Protein AF-A0A645GDX4-F1 (afdb_monomer)

Structure (mmCIF, N/CA/C/O backbone):
data_AF-A0A645GDX4-F1
#
_entry.id   AF-A0A645GDX4-F1
#
loop_
_atom_site.group_PDB
_atom_site.id
_atom_site.type_symbol
_atom_site.label_atom_id
_atom_site.label_alt_id
_atom_site.label_comp_id
_atom_site.label_asym_id
_atom_site.label_entity_id
_atom_site.label_seq_id
_atom_site.pdbx_PDB_ins_code
_atom_site.Cartn_x
_atom_site.Cartn_y
_atom_site.Cartn_z
_atom_site.occupancy
_atom_site.B_iso_or_equiv
_atom_site.auth_seq_id
_atom_site.auth_comp_id
_atom_site.auth_asym_id
_atom_site.auth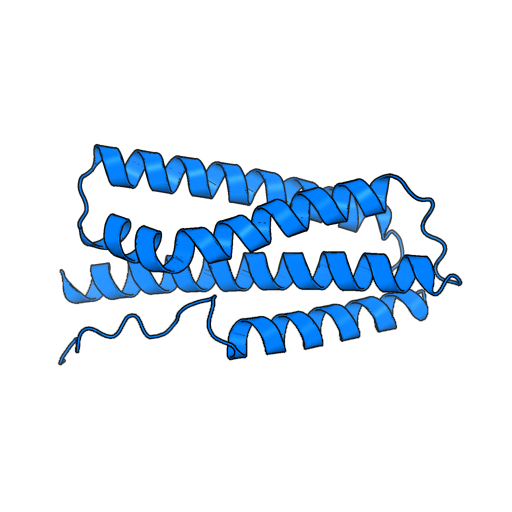_atom_id
_atom_site.pdbx_PDB_model_num
ATOM 1 N N . MET A 1 1 ? -33.844 3.149 11.382 1.00 39.31 1 MET A N 1
ATOM 2 C CA . MET A 1 1 ? -33.126 2.640 10.193 1.00 39.31 1 MET A CA 1
ATOM 3 C C . MET A 1 1 ? -32.398 1.382 10.624 1.00 39.31 1 MET A C 1
ATOM 5 O O . MET A 1 1 ? -31.643 1.448 11.582 1.00 39.31 1 MET A O 1
ATOM 9 N N . SER A 1 2 ? -32.712 0.229 10.032 1.00 37.50 2 SER A N 1
ATOM 10 C CA . SER A 1 2 ? -32.151 -1.055 10.464 1.00 37.50 2 SER A CA 1
ATOM 11 C C . SER A 1 2 ? -30.660 -1.121 10.141 1.00 37.50 2 SER A C 1
ATOM 13 O O . SER A 1 2 ? -30.292 -1.382 8.999 1.00 37.50 2 SER A O 1
ATOM 15 N N . CYS A 1 3 ? -29.804 -0.912 11.142 1.00 51.25 3 CYS A N 1
ATOM 16 C CA . CYS A 1 3 ? -28.392 -1.278 11.071 1.00 51.25 3 CYS A CA 1
ATOM 17 C C . CYS A 1 3 ? -28.290 -2.813 11.095 1.00 51.25 3 CYS A C 1
ATOM 19 O O . CYS A 1 3 ? -28.000 -3.420 12.124 1.00 51.25 3 CYS A O 1
ATOM 21 N N . SER A 1 4 ? -28.609 -3.474 9.975 1.00 40.72 4 SER A N 1
ATOM 22 C CA . SER A 1 4 ? -28.331 -4.903 9.818 1.00 40.72 4 SER A CA 1
ATOM 23 C C . SER A 1 4 ? -26.817 -5.078 9.870 1.00 40.72 4 SER A C 1
ATOM 25 O O . SER A 1 4 ? -26.129 -4.441 9.074 1.00 40.72 4 SER A O 1
ATOM 27 N N . GLY A 1 5 ? -26.318 -5.897 10.801 1.00 41.19 5 GLY A N 1
ATOM 28 C CA . GLY A 1 5 ? -24.899 -6.132 11.095 1.00 41.19 5 GLY A CA 1
ATOM 29 C C . GLY A 1 5 ? -24.061 -6.531 9.879 1.00 41.19 5 GLY A C 1
ATOM 30 O O . GLY A 1 5 ? -23.742 -7.697 9.671 1.00 41.19 5 GLY A O 1
ATOM 31 N N . GLY A 1 6 ? -23.697 -5.536 9.080 1.00 40.72 6 GLY A N 1
ATOM 32 C CA . GLY A 1 6 ? -23.131 -5.681 7.754 1.00 40.72 6 GLY A CA 1
ATOM 33 C C . GLY A 1 6 ? -21.884 -4.834 7.615 1.00 40.72 6 GLY A C 1
ATOM 34 O O . GLY A 1 6 ? -21.838 -3.932 6.786 1.00 40.72 6 GLY A O 1
ATOM 35 N N . CYS A 1 7 ? -20.836 -5.165 8.367 1.00 47.06 7 CYS A N 1
ATOM 36 C CA . CYS A 1 7 ? -19.473 -4.856 7.938 1.00 47.06 7 CYS A CA 1
ATOM 37 C C . CYS A 1 7 ? -19.162 -5.701 6.685 1.00 47.06 7 CYS A C 1
ATOM 39 O O . CYS A 1 7 ? -18.435 -6.684 6.750 1.00 47.06 7 CYS A O 1
ATOM 41 N N . LYS A 1 8 ? -19.794 -5.385 5.547 1.00 49.41 8 LYS A N 1
ATOM 42 C CA . LYS A 1 8 ? -19.620 -6.099 4.268 1.00 49.41 8 LYS A CA 1
ATOM 43 C C . LYS A 1 8 ? -18.601 -5.422 3.350 1.00 49.41 8 LYS A C 1
ATOM 45 O O . LYS A 1 8 ? -18.349 -5.914 2.257 1.00 49.41 8 LYS A O 1
ATOM 50 N N . PHE A 1 9 ? -18.011 -4.310 3.790 1.00 52.00 9 PHE A N 1
ATOM 51 C CA . PHE A 1 9 ? -16.903 -3.659 3.102 1.00 52.00 9 PHE A CA 1
ATOM 52 C C . PHE A 1 9 ? -15.585 -4.132 3.723 1.00 52.00 9 PHE A C 1
ATOM 54 O O . PHE A 1 9 ? -14.954 -3.439 4.517 1.00 52.00 9 PHE A O 1
ATOM 61 N N . SER A 1 10 ? -15.207 -5.373 3.415 1.00 59.28 10 SER A N 1
ATOM 62 C CA . SER A 1 10 ? -13.875 -5.871 3.753 1.00 59.28 10 SER A CA 1
ATOM 63 C C . SER A 1 10 ? -12.911 -5.408 2.671 1.00 59.28 10 SER A C 1
ATOM 65 O O . SER A 1 10 ? -13.128 -5.702 1.493 1.00 59.28 10 SER A O 1
ATOM 67 N N . ALA A 1 11 ? -11.835 -4.722 3.051 1.00 58.59 11 ALA A N 1
ATOM 68 C CA . ALA A 1 11 ? -10.750 -4.399 2.124 1.00 58.59 11 ALA A CA 1
ATOM 69 C C . ALA A 1 11 ? -10.113 -5.650 1.497 1.00 58.59 11 ALA A C 1
ATOM 71 O O . ALA A 1 11 ? -9.575 -5.583 0.396 1.00 58.59 11 ALA A O 1
ATOM 72 N N . CYS A 1 12 ? -10.250 -6.801 2.166 1.00 61.31 12 CYS A N 1
ATOM 73 C CA . CYS A 1 12 ? -9.803 -8.101 1.676 1.00 61.31 12 CYS A CA 1
ATOM 74 C C . CYS A 1 12 ? -10.772 -8.722 0.652 1.00 61.31 12 CYS A C 1
ATOM 76 O O . CYS A 1 12 ? -10.565 -9.843 0.194 1.00 61.31 12 CYS A O 1
ATOM 78 N N . SER A 1 13 ? -11.858 -8.029 0.294 1.00 70.31 13 SER A N 1
ATOM 79 C CA . SER A 1 13 ? -12.757 -8.501 -0.758 1.00 70.31 13 SER A CA 1
ATOM 80 C C . SER A 1 13 ? -12.013 -8.552 -2.088 1.00 70.31 13 SER A C 1
ATOM 82 O O . SER A 1 13 ? -11.226 -7.656 -2.397 1.00 70.31 13 SER A O 1
ATOM 84 N N . CYS A 1 14 ? -12.331 -9.543 -2.926 1.00 73.38 14 CYS A N 1
ATOM 85 C CA . CYS A 1 14 ? -11.769 -9.672 -4.275 1.00 73.38 14 CYS A CA 1
ATOM 86 C C . CYS A 1 14 ? -11.855 -8.367 -5.084 1.00 73.38 14 CYS A C 1
ATOM 88 O O . CYS A 1 14 ? -10.973 -8.085 -5.886 1.00 73.38 14 CYS A O 1
ATOM 90 N N . LEU A 1 15 ? -12.877 -7.541 -4.833 1.00 78.06 15 LEU A N 1
ATOM 91 C CA . LEU A 1 15 ? -13.036 -6.237 -5.469 1.00 78.06 15 LEU A CA 1
ATOM 92 C C . LEU A 1 15 ? -11.874 -5.275 -5.158 1.00 78.06 15 LEU A C 1
ATOM 94 O O . LEU A 1 15 ? -11.382 -4.613 -6.065 1.00 78.06 15 LEU A O 1
ATOM 98 N N . GLY A 1 16 ? -11.408 -5.231 -3.905 1.00 79.75 16 GLY A N 1
ATOM 99 C CA . GLY A 1 16 ? -10.278 -4.394 -3.496 1.00 79.75 16 GLY A CA 1
ATOM 100 C C . GLY A 1 16 ? -8.996 -4.809 -4.209 1.00 79.75 16 GLY A C 1
ATOM 101 O O . GLY A 1 16 ? -8.318 -3.969 -4.790 1.00 79.75 16 GLY A O 1
ATOM 102 N N . VAL A 1 17 ? -8.736 -6.118 -4.273 1.00 84.44 17 VAL A N 1
ATOM 103 C CA . VAL A 1 17 ? -7.585 -6.678 -4.999 1.00 84.44 17 VAL A CA 1
ATOM 104 C C . VAL A 1 17 ? -7.642 -6.324 -6.486 1.00 84.44 17 VAL A C 1
ATOM 106 O O . VAL A 1 17 ? -6.650 -5.860 -7.041 1.00 84.44 17 VAL A O 1
ATOM 109 N N . VAL A 1 18 ? -8.798 -6.491 -7.136 1.00 89.38 18 VAL A N 1
ATOM 110 C CA . VAL A 1 18 ? -8.961 -6.176 -8.565 1.00 89.38 18 VAL A CA 1
ATOM 111 C C . VAL A 1 18 ? -8.711 -4.690 -8.836 1.00 89.38 18 VAL A C 1
ATOM 113 O O . VAL A 1 18 ? -7.990 -4.359 -9.775 1.00 89.38 18 VAL A O 1
ATOM 116 N N . ILE A 1 19 ? -9.234 -3.795 -7.993 1.00 88.38 19 ILE A N 1
ATOM 117 C CA . ILE A 1 19 ? -9.008 -2.347 -8.126 1.00 88.38 19 ILE A CA 1
ATOM 118 C C . ILE A 1 19 ? -7.523 -2.015 -7.955 1.00 88.38 19 ILE A C 1
ATOM 120 O O . ILE A 1 19 ? -6.976 -1.255 -8.753 1.00 88.38 19 ILE A O 1
ATOM 124 N N . SER A 1 20 ? -6.850 -2.614 -6.969 1.00 88.81 20 SER A N 1
ATOM 125 C CA . SER A 1 20 ? -5.410 -2.433 -6.765 1.00 88.81 20 SER A CA 1
ATOM 126 C C . SER A 1 20 ? -4.594 -2.891 -7.972 1.00 88.81 20 SER A C 1
ATOM 128 O O . SER A 1 20 ? -3.641 -2.209 -8.345 1.00 88.81 20 SER A O 1
ATOM 130 N N . ILE A 1 21 ? -4.956 -4.019 -8.603 1.00 90.56 21 ILE A N 1
ATOM 131 C CA . ILE A 1 21 ? -4.266 -4.533 -9.803 1.00 90.56 21 ILE A CA 1
ATOM 132 C C . ILE A 1 21 ? -4.410 -3.546 -10.956 1.00 90.56 21 ILE A C 1
ATOM 134 O O . ILE A 1 21 ? -3.415 -3.198 -11.591 1.00 90.56 21 ILE A O 1
ATOM 138 N N . ILE A 1 22 ? -5.633 -3.073 -11.209 1.00 93.62 22 ILE A N 1
ATOM 139 C CA . ILE A 1 22 ? -5.903 -2.103 -12.277 1.00 93.62 22 ILE A CA 1
ATOM 140 C C . ILE A 1 22 ? -5.105 -0.821 -12.025 1.00 93.62 22 ILE A C 1
ATOM 142 O O . ILE A 1 22 ? -4.451 -0.316 -12.935 1.00 93.62 22 ILE A O 1
ATOM 146 N N . PHE A 1 23 ? -5.098 -0.329 -10.785 1.00 92.50 23 PHE A N 1
ATOM 147 C CA . PHE A 1 23 ? -4.350 0.869 -10.416 1.00 92.50 23 PHE A CA 1
ATOM 148 C C . PHE A 1 23 ? -2.840 0.689 -10.621 1.00 92.50 23 PHE A C 1
ATOM 150 O O . PHE A 1 23 ? -2.203 1.523 -11.261 1.00 92.50 23 PHE A O 1
ATOM 157 N N . GLY A 1 24 ? -2.273 -0.427 -10.155 1.00 89.62 24 GLY A N 1
ATOM 158 C CA . GLY A 1 24 ? -0.859 -0.746 -10.351 1.00 89.62 24 GLY A CA 1
ATOM 159 C C . GLY A 1 24 ? -0.471 -0.830 -11.828 1.00 89.62 24 GLY A C 1
ATOM 160 O O . GLY A 1 24 ? 0.534 -0.248 -12.234 1.00 89.62 24 GLY A O 1
ATOM 161 N N . ALA A 1 25 ? -1.298 -1.482 -12.649 1.00 90.75 25 ALA A N 1
ATOM 162 C CA . ALA A 1 25 ? -1.071 -1.596 -14.088 1.00 90.75 25 ALA A CA 1
ATOM 163 C C . ALA A 1 25 ? -1.066 -0.226 -14.781 1.00 90.75 25 ALA A C 1
ATOM 165 O O . ALA A 1 25 ? -0.161 0.064 -15.560 1.00 90.75 25 ALA A O 1
ATOM 166 N N . VAL A 1 26 ? -2.036 0.637 -14.465 1.00 92.12 26 VAL A N 1
ATOM 167 C CA . VAL A 1 26 ? -2.124 1.988 -15.040 1.00 92.12 26 VAL A CA 1
ATOM 168 C C . VAL A 1 26 ? -0.888 2.816 -14.685 1.00 92.12 26 VAL A C 1
ATOM 170 O O . VAL A 1 26 ? -0.283 3.410 -15.576 1.00 92.12 26 VAL A O 1
ATOM 173 N N . ILE A 1 27 ? -0.464 2.813 -13.417 1.00 89.81 27 ILE A N 1
ATOM 174 C CA . ILE A 1 27 ? 0.724 3.560 -12.972 1.00 89.81 27 ILE A CA 1
ATOM 175 C C . ILE A 1 27 ? 2.012 3.005 -13.597 1.00 89.81 27 ILE A C 1
ATOM 177 O O . ILE A 1 27 ? 2.864 3.784 -14.020 1.00 89.81 27 ILE A O 1
ATOM 181 N N . GLY A 1 28 ? 2.146 1.681 -13.718 1.00 86.94 28 GLY A N 1
ATOM 182 C CA . GLY A 1 28 ? 3.291 1.058 -14.387 1.00 86.94 28 GLY A CA 1
ATOM 183 C C . GLY A 1 28 ? 3.400 1.440 -15.864 1.00 86.94 28 GLY A C 1
ATOM 184 O O . GLY A 1 28 ? 4.485 1.767 -16.339 1.00 86.94 28 GLY A O 1
ATOM 185 N N . VAL A 1 29 ? 2.271 1.462 -16.581 1.00 88.38 29 VAL A N 1
ATOM 186 C CA . VAL A 1 29 ? 2.225 1.904 -17.984 1.00 88.38 29 VAL A CA 1
ATOM 187 C C . VAL A 1 29 ? 2.574 3.388 -18.097 1.00 88.38 29 VAL A C 1
ATOM 189 O O . VAL A 1 29 ? 3.407 3.746 -18.922 1.00 88.38 29 VAL A O 1
ATOM 192 N N . LEU A 1 30 ? 2.003 4.248 -17.246 1.00 87.75 30 LEU A N 1
ATOM 193 C CA . LEU A 1 30 ? 2.327 5.683 -17.214 1.00 87.75 30 LEU A CA 1
ATOM 194 C C . LEU A 1 30 ? 3.823 5.935 -16.980 1.00 87.75 30 LEU A C 1
ATOM 196 O O . LEU A 1 30 ? 4.401 6.817 -17.612 1.00 87.75 30 LEU A O 1
ATOM 200 N N . PHE A 1 31 ? 4.451 5.143 -16.110 1.00 84.94 31 PHE A N 1
ATOM 201 C CA . PHE A 1 31 ? 5.889 5.207 -15.870 1.00 84.94 31 PHE A CA 1
ATOM 202 C C . PHE A 1 31 ? 6.711 4.774 -17.095 1.00 84.94 31 PHE A C 1
ATOM 204 O O . PHE A 1 31 ? 7.688 5.437 -17.428 1.00 84.94 31 PHE A O 1
ATOM 211 N N . ALA A 1 32 ? 6.298 3.722 -17.809 1.00 84.44 32 ALA A N 1
ATOM 212 C CA . ALA A 1 32 ? 6.986 3.258 -19.019 1.00 84.44 32 ALA A CA 1
ATOM 213 C C . ALA A 1 32 ? 6.970 4.286 -20.170 1.00 84.44 32 ALA A C 1
ATOM 215 O O . ALA A 1 32 ? 7.837 4.253 -21.039 1.00 84.44 32 ALA A O 1
ATOM 216 N N . PHE A 1 33 ? 6.004 5.210 -20.173 1.00 86.19 33 PHE A N 1
ATOM 217 C CA . PHE A 1 33 ? 5.943 6.333 -21.116 1.00 86.19 33 PHE A CA 1
ATOM 218 C C . PHE A 1 33 ? 6.743 7.570 -20.666 1.00 86.19 33 PHE A C 1
ATOM 220 O O . PHE A 1 33 ? 6.614 8.620 -21.289 1.00 86.19 33 PHE A O 1
ATOM 227 N N . ASP A 1 34 ? 7.536 7.471 -19.592 1.00 82.75 34 ASP A N 1
ATOM 228 C CA . ASP A 1 34 ? 8.311 8.580 -19.004 1.00 82.75 34 ASP A CA 1
ATOM 229 C C . ASP A 1 34 ? 7.434 9.780 -18.576 1.00 82.75 34 ASP A C 1
ATOM 231 O O . ASP A 1 34 ? 7.895 10.902 -18.389 1.00 82.75 34 ASP A O 1
ATOM 235 N N . LEU A 1 35 ? 6.127 9.552 -18.385 1.00 81.94 35 LEU A N 1
ATOM 236 C CA . LEU A 1 35 ? 5.156 10.606 -18.069 1.00 81.94 35 LEU A CA 1
ATOM 237 C C . LEU A 1 35 ? 5.226 11.071 -16.606 1.00 81.94 35 LEU A C 1
ATOM 239 O O . LEU A 1 35 ? 4.606 12.068 -16.237 1.00 81.94 35 LEU A O 1
ATOM 243 N N . ILE A 1 36 ? 5.956 10.330 -15.770 1.00 77.44 36 ILE A N 1
ATOM 244 C CA . ILE A 1 36 ? 6.137 10.589 -14.342 1.00 77.44 36 ILE A CA 1
ATOM 245 C C . ILE A 1 36 ? 7.613 10.936 -14.105 1.00 77.44 36 ILE A C 1
ATOM 247 O O . ILE A 1 36 ? 8.400 10.062 -13.724 1.00 77.44 36 ILE A O 1
ATOM 251 N N . PRO A 1 37 ? 8.017 12.201 -14.315 1.00 71.69 37 PRO A N 1
ATOM 252 C CA . PRO A 1 37 ? 9.343 12.636 -13.914 1.00 71.69 37 PRO A CA 1
ATOM 253 C C . PRO A 1 37 ? 9.464 12.556 -12.384 1.00 71.69 37 PRO A C 1
ATOM 255 O O . PRO A 1 37 ? 8.488 12.745 -11.657 1.00 71.69 37 PRO A O 1
ATOM 258 N N . PHE A 1 38 ? 10.675 12.299 -11.886 1.00 79.44 38 PHE A N 1
ATOM 259 C CA . PHE A 1 38 ? 10.980 12.204 -10.448 1.00 79.44 38 PHE A CA 1
ATOM 260 C C . PHE A 1 38 ? 10.325 11.022 -9.707 1.00 79.44 38 PHE A C 1
ATOM 262 O O . PHE A 1 38 ? 9.894 11.153 -8.564 1.00 79.44 38 PHE A O 1
ATOM 269 N N . ILE A 1 39 ? 10.314 9.821 -10.292 1.00 82.50 39 ILE A N 1
ATOM 270 C CA . ILE A 1 39 ? 9.804 8.617 -9.604 1.00 82.50 39 ILE A CA 1
ATOM 271 C C . ILE A 1 39 ? 10.463 8.369 -8.234 1.00 82.50 39 ILE A C 1
ATOM 273 O O . ILE A 1 39 ? 9.825 7.873 -7.309 1.00 82.50 39 ILE A O 1
ATOM 277 N N . THR A 1 40 ? 11.726 8.763 -8.067 1.00 84.56 40 THR A N 1
ATOM 278 C CA . THR A 1 40 ? 12.467 8.602 -6.812 1.00 84.56 40 THR A CA 1
ATOM 279 C C . THR A 1 40 ? 11.853 9.400 -5.664 1.00 84.56 40 THR A C 1
ATOM 281 O O . THR A 1 40 ? 11.734 8.869 -4.562 1.00 84.56 40 THR A O 1
ATOM 284 N N . THR A 1 41 ? 11.402 10.639 -5.894 1.00 87.88 41 THR A N 1
ATOM 285 C CA . THR A 1 41 ? 10.734 11.436 -4.850 1.00 87.88 41 THR A CA 1
ATOM 286 C C . THR A 1 41 ? 9.372 10.847 -4.503 1.00 87.88 41 THR A C 1
ATOM 288 O O . THR A 1 41 ? 9.030 10.759 -3.324 1.00 87.88 41 THR A O 1
ATOM 291 N N . ALA A 1 42 ? 8.630 10.356 -5.500 1.00 88.06 42 ALA A N 1
ATOM 292 C CA . ALA A 1 42 ? 7.377 9.644 -5.272 1.00 88.06 42 ALA A CA 1
ATOM 293 C C . ALA A 1 42 ? 7.584 8.381 -4.416 1.00 88.06 42 ALA A C 1
ATOM 295 O O . ALA A 1 42 ? 6.829 8.158 -3.471 1.00 88.06 42 ALA A O 1
ATOM 296 N N . LEU A 1 43 ? 8.634 7.592 -4.674 1.00 89.50 43 LEU A N 1
ATOM 297 C CA . LEU A 1 43 ? 8.961 6.402 -3.877 1.00 89.50 43 LEU A CA 1
ATOM 298 C C . LEU A 1 43 ? 9.279 6.738 -2.415 1.00 89.50 43 LEU A C 1
ATOM 300 O O . LEU A 1 43 ? 8.810 6.035 -1.522 1.00 89.50 43 LEU A O 1
ATOM 304 N N . TRP A 1 44 ? 10.008 7.827 -2.154 1.00 91.62 44 TRP A N 1
ATOM 305 C CA . TRP A 1 44 ? 10.253 8.305 -0.788 1.00 91.62 44 TRP A CA 1
ATOM 306 C C . TRP A 1 44 ? 8.960 8.680 -0.059 1.00 91.62 44 TRP A C 1
ATOM 308 O O . TRP A 1 44 ? 8.792 8.344 1.114 1.00 91.62 44 TRP A O 1
ATOM 318 N N . ILE A 1 45 ? 8.025 9.335 -0.754 1.00 92.25 45 ILE A N 1
ATOM 319 C CA . ILE A 1 45 ? 6.712 9.680 -0.194 1.00 92.25 45 ILE A CA 1
ATOM 320 C C . ILE A 1 45 ? 5.920 8.408 0.113 1.00 92.25 45 ILE A C 1
ATOM 322 O O . ILE A 1 45 ? 5.366 8.286 1.203 1.00 92.25 45 ILE A O 1
ATOM 326 N N . VAL A 1 46 ? 5.894 7.444 -0.811 1.00 93.44 46 VAL A N 1
ATOM 327 C CA . VAL A 1 46 ? 5.199 6.160 -0.629 1.00 93.44 46 VAL A CA 1
ATOM 328 C C . VAL A 1 46 ? 5.783 5.368 0.540 1.00 93.44 46 VAL A C 1
ATOM 330 O O . VAL A 1 46 ? 5.025 4.841 1.354 1.00 93.44 46 VAL A O 1
ATOM 333 N N . PHE A 1 47 ? 7.109 5.336 0.677 1.00 92.25 47 PHE A N 1
ATOM 334 C CA . PHE A 1 47 ? 7.777 4.723 1.824 1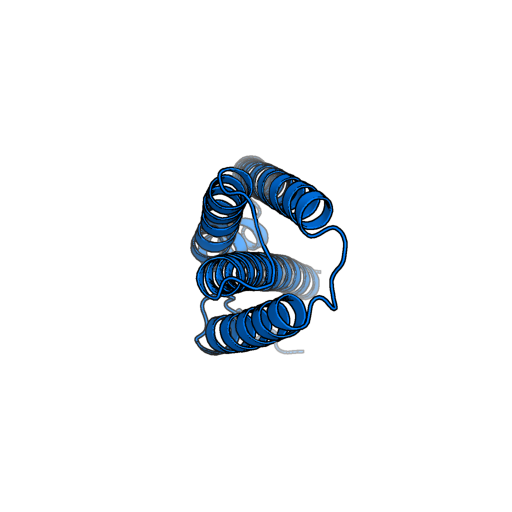.00 92.25 47 PHE A CA 1
ATOM 335 C C . PHE A 1 47 ? 7.364 5.402 3.138 1.00 92.25 47 PHE A C 1
ATOM 337 O O . PHE A 1 47 ? 6.930 4.728 4.074 1.00 92.25 47 PHE A O 1
ATOM 344 N N . GLY A 1 48 ? 7.416 6.738 3.190 1.00 92.94 48 GLY A N 1
ATOM 345 C CA . GLY A 1 48 ? 6.974 7.509 4.354 1.00 92.94 48 GLY A CA 1
ATOM 346 C C . GLY A 1 48 ? 5.506 7.259 4.708 1.00 92.94 48 GLY A C 1
ATOM 347 O O . GLY A 1 48 ? 5.173 7.088 5.881 1.00 92.94 48 GLY A O 1
ATOM 348 N N . LEU A 1 49 ? 4.634 7.159 3.702 1.00 93.19 49 LEU A N 1
ATOM 349 C CA . LEU A 1 49 ? 3.213 6.873 3.887 1.00 93.19 49 LEU A CA 1
ATOM 350 C C . LEU A 1 49 ? 2.979 5.453 4.420 1.00 93.19 49 LEU A C 1
ATOM 352 O O . LEU A 1 49 ? 2.130 5.263 5.288 1.00 93.19 49 LEU A O 1
ATOM 356 N N . GLY A 1 50 ? 3.757 4.472 3.954 1.00 92.19 50 GLY A N 1
ATOM 357 C CA . GLY A 1 50 ? 3.733 3.101 4.466 1.00 92.19 50 GLY A CA 1
ATOM 358 C C . GLY A 1 50 ? 4.120 3.023 5.943 1.00 92.19 50 GLY A C 1
ATOM 359 O O . GLY A 1 50 ? 3.416 2.396 6.736 1.00 92.19 50 GLY A O 1
ATOM 360 N N . VAL A 1 51 ? 5.191 3.719 6.339 1.00 94.75 51 VAL A N 1
ATOM 361 C CA . VAL A 1 51 ? 5.615 3.815 7.747 1.00 94.75 51 VAL A CA 1
ATOM 362 C C . VAL A 1 51 ? 4.550 4.515 8.592 1.00 94.75 51 VAL A C 1
ATOM 364 O O . VAL A 1 51 ? 4.203 4.033 9.669 1.00 94.75 51 VAL A O 1
ATOM 367 N N . LEU A 1 52 ? 3.979 5.616 8.098 1.00 94.06 52 LEU A N 1
ATOM 368 C CA . LEU A 1 52 ? 2.934 6.352 8.808 1.00 94.06 52 LEU A CA 1
ATOM 369 C C . LEU A 1 52 ? 1.668 5.505 9.000 1.00 94.06 52 LEU A C 1
ATOM 371 O O . LEU A 1 52 ? 1.093 5.496 10.087 1.00 94.06 52 LEU A O 1
ATOM 375 N N . ALA A 1 53 ? 1.26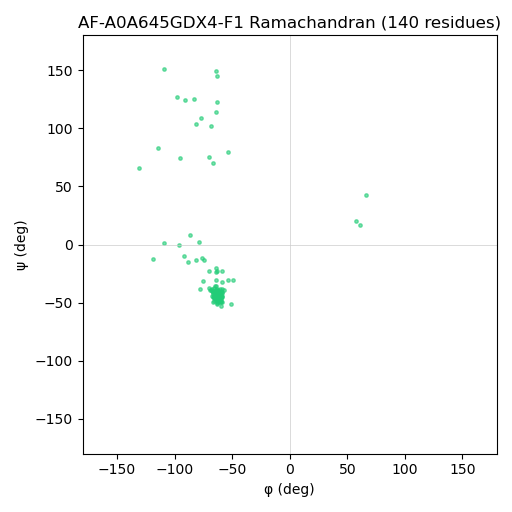5 4.743 7.981 1.00 90.62 53 ALA A N 1
ATOM 376 C CA . ALA A 1 53 ? 0.144 3.814 8.068 1.00 90.62 53 ALA A CA 1
ATOM 377 C C . ALA A 1 53 ? 0.411 2.673 9.064 1.00 90.62 53 ALA A C 1
ATOM 379 O O . ALA A 1 53 ? -0.500 2.262 9.782 1.00 90.62 53 ALA A O 1
ATOM 380 N N . LEU A 1 54 ? 1.655 2.193 9.165 1.00 92.50 54 LEU A N 1
ATOM 381 C CA . LEU A 1 54 ? 2.046 1.201 10.169 1.00 92.50 54 LEU A CA 1
ATOM 382 C C . LEU A 1 54 ? 1.962 1.770 11.594 1.00 92.50 54 LEU A C 1
ATOM 384 O O . LEU A 1 54 ? 1.403 1.124 12.479 1.00 92.50 54 LEU A O 1
ATOM 388 N N . ILE A 1 55 ? 2.454 2.994 11.808 1.00 93.56 55 ILE A N 1
ATOM 389 C CA . ILE A 1 55 ? 2.333 3.704 13.092 1.00 93.56 55 ILE A CA 1
ATOM 390 C C . ILE A 1 55 ? 0.857 3.898 13.450 1.00 93.56 55 ILE A C 1
ATOM 392 O O . ILE A 1 55 ? 0.451 3.616 14.575 1.00 93.56 55 ILE A O 1
ATOM 396 N N . PHE A 1 56 ? 0.037 4.324 12.489 1.00 90.25 56 PHE A N 1
ATOM 397 C CA . PHE A 1 56 ? -1.401 4.486 12.684 1.00 90.25 56 PHE A CA 1
ATOM 398 C C . PHE A 1 56 ? -2.078 3.171 13.090 1.00 90.25 56 PHE A C 1
ATOM 400 O O . PHE A 1 56 ? -2.871 3.156 14.030 1.00 90.25 56 PHE A O 1
ATOM 407 N N . LEU A 1 57 ? -1.732 2.057 12.435 1.00 88.62 57 LEU A N 1
ATOM 408 C CA . LEU A 1 57 ? -2.244 0.724 12.767 1.00 88.62 57 LEU A CA 1
ATOM 409 C C . LEU A 1 57 ? -1.870 0.338 14.207 1.00 88.62 57 LEU A C 1
ATOM 411 O O . LEU A 1 57 ? -2.738 -0.084 14.968 1.00 88.62 57 LEU A O 1
ATOM 415 N N . LEU A 1 58 ? -0.614 0.551 14.614 1.00 90.38 58 LEU A N 1
ATOM 416 C CA . LEU A 1 58 ? -0.158 0.293 15.985 1.00 90.38 58 LEU A CA 1
ATOM 417 C C . LEU A 1 58 ? -0.925 1.125 17.018 1.00 90.38 58 LEU A C 1
ATOM 419 O O . LEU A 1 58 ? -1.375 0.582 18.028 1.00 90.38 58 LEU A O 1
ATOM 423 N N . ILE A 1 59 ? -1.119 2.420 16.755 1.00 90.06 59 ILE A N 1
ATOM 424 C CA . ILE A 1 59 ? -1.894 3.308 17.632 1.00 90.06 59 ILE A CA 1
ATOM 425 C C . ILE A 1 59 ? -3.346 2.832 17.714 1.00 90.06 59 ILE A C 1
ATOM 427 O O . ILE A 1 59 ? -3.887 2.734 18.811 1.00 90.06 59 ILE A O 1
ATOM 431 N N . ALA A 1 60 ? -3.973 2.483 16.588 1.00 86.31 60 ALA A N 1
ATOM 432 C CA . ALA A 1 60 ? -5.348 1.992 16.568 1.00 86.31 60 ALA A CA 1
ATOM 433 C C . ALA A 1 60 ? -5.518 0.696 17.382 1.00 86.31 60 ALA A C 1
ATOM 435 O O . ALA A 1 60 ? -6.516 0.547 18.087 1.00 86.31 60 ALA A O 1
ATOM 436 N N . VAL A 1 61 ? -4.533 -0.210 17.341 1.00 86.69 61 VAL A N 1
ATOM 437 C CA . VAL A 1 61 ? -4.507 -1.431 18.168 1.00 86.69 61 VAL A CA 1
ATOM 438 C C . VAL A 1 61 ? -4.376 -1.089 19.651 1.00 86.69 61 VAL A C 1
ATOM 440 O O . VAL A 1 61 ? -5.161 -1.584 20.458 1.00 86.69 61 VAL A O 1
ATOM 443 N N . LEU A 1 62 ? -3.430 -0.218 20.014 1.00 87.44 62 LEU A N 1
ATOM 444 C CA . LEU A 1 62 ? -3.216 0.228 21.396 1.00 87.44 62 LEU A CA 1
ATOM 445 C C . LEU A 1 62 ? -4.454 0.915 21.976 1.00 87.44 62 LEU A C 1
ATOM 447 O O . LEU A 1 62 ? -4.883 0.588 23.080 1.00 87.44 62 LEU A O 1
ATOM 451 N N . VAL A 1 63 ? -5.061 1.829 21.219 1.00 86.69 63 V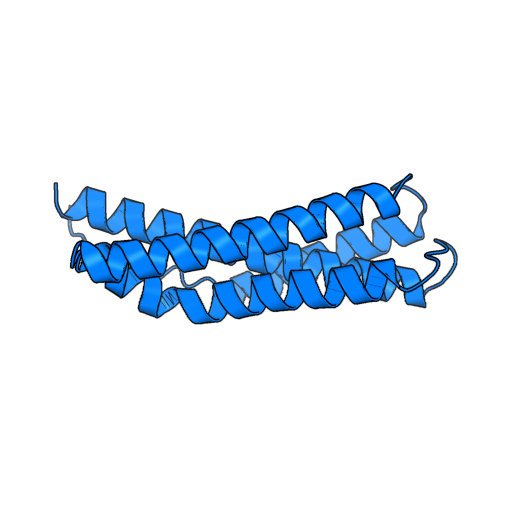AL A N 1
ATOM 452 C CA . VAL A 1 63 ? -6.287 2.529 21.619 1.00 86.69 63 VAL A CA 1
ATOM 453 C C . VAL A 1 63 ? -7.451 1.550 21.729 1.00 86.69 63 VAL A C 1
ATOM 455 O O . VAL A 1 63 ? -8.201 1.623 22.701 1.00 86.69 63 VAL A O 1
ATOM 458 N N . GLY A 1 64 ? -7.591 0.602 20.798 1.00 82.19 64 GLY A N 1
ATOM 459 C CA . GLY A 1 64 ? -8.605 -0.453 20.872 1.00 82.19 64 GLY A CA 1
ATOM 460 C C . GLY A 1 64 ? -8.466 -1.327 22.118 1.00 82.19 64 GLY A C 1
ATOM 461 O O . GLY A 1 64 ? -9.466 -1.608 22.776 1.00 82.19 64 GLY A O 1
ATOM 462 N N . ALA A 1 65 ? -7.236 -1.687 22.487 1.00 81.94 65 ALA A N 1
ATOM 463 C CA . ALA A 1 65 ? -6.954 -2.446 23.702 1.00 81.94 65 ALA A CA 1
ATOM 464 C C . ALA A 1 65 ? -7.207 -1.630 24.983 1.00 81.94 65 ALA A C 1
ATOM 466 O O . ALA A 1 65 ? -7.741 -2.166 25.949 1.00 81.94 65 ALA A O 1
ATOM 467 N N . ALA A 1 66 ? -6.859 -0.339 24.992 1.00 84.50 66 ALA A N 1
ATOM 468 C CA . ALA A 1 66 ? -6.980 0.522 26.169 1.00 84.50 66 ALA A CA 1
ATOM 469 C C . ALA A 1 66 ? -8.413 1.011 26.435 1.00 84.50 66 ALA A C 1
ATOM 471 O O . ALA A 1 66 ? -8.827 1.112 27.586 1.00 84.50 66 ALA A O 1
ATOM 472 N N . THR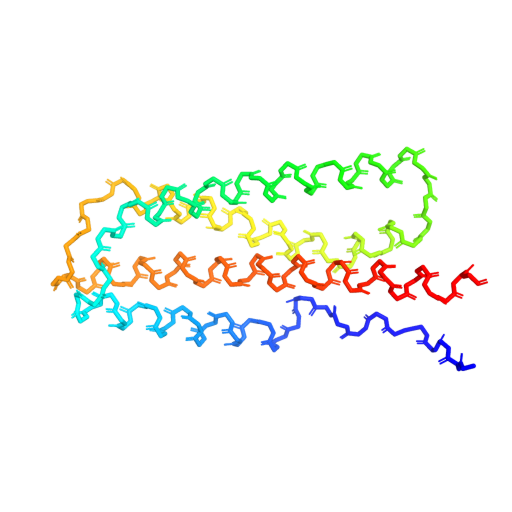 A 1 67 ? -9.174 1.332 25.384 1.00 80.12 67 THR A N 1
ATOM 473 C CA . THR A 1 67 ? -10.542 1.873 25.513 1.00 80.12 67 THR A CA 1
ATOM 474 C C . THR A 1 67 ? -11.616 0.793 25.582 1.00 80.12 67 THR A C 1
ATOM 476 O O . THR A 1 67 ? -12.752 1.094 25.938 1.00 80.12 67 THR A O 1
ATOM 479 N N . GLY A 1 68 ? -11.291 -0.456 25.225 1.00 71.44 68 GLY A N 1
ATOM 480 C CA . GLY A 1 68 ? -12.248 -1.564 25.227 1.00 71.44 68 GLY A CA 1
ATOM 481 C C . GLY A 1 68 ? -13.434 -1.364 24.279 1.00 71.44 68 GLY A C 1
ATOM 482 O O . GLY A 1 68 ? -14.448 -2.040 24.433 1.00 71.44 68 GLY A O 1
ATOM 483 N N . SER A 1 69 ? -13.340 -0.437 23.315 1.00 74.94 69 SER A N 1
ATOM 484 C CA . SER A 1 69 ? -14.441 -0.138 22.398 1.00 74.94 69 SER A CA 1
ATOM 485 C C . SER A 1 69 ? -14.750 -1.364 21.525 1.00 74.94 69 SER A C 1
ATOM 487 O O . SER A 1 69 ? -13.913 -1.750 20.695 1.00 74.94 69 SER A O 1
ATOM 489 N N . PRO A 1 70 ? -15.941 -1.981 21.665 1.00 74.94 70 PRO A N 1
ATOM 490 C CA . PRO A 1 70 ? -16.293 -3.176 20.903 1.00 74.94 70 PRO A CA 1
ATOM 491 C C . PRO A 1 70 ? -16.366 -2.881 19.399 1.00 74.94 70 PRO A C 1
ATOM 493 O O . PRO A 1 70 ? -16.011 -3.736 18.589 1.00 74.94 70 PRO A O 1
ATOM 496 N N . ALA A 1 71 ? -16.739 -1.651 19.027 1.00 75.81 71 ALA A N 1
ATOM 497 C CA . ALA A 1 71 ? -16.762 -1.178 17.647 1.00 75.81 71 ALA A CA 1
ATOM 498 C C . ALA A 1 71 ? -15.358 -1.164 17.026 1.00 75.81 71 ALA A C 1
ATOM 500 O O . ALA A 1 71 ? -15.131 -1.751 15.965 1.00 75.81 71 ALA A O 1
ATOM 501 N N . LEU A 1 72 ? -14.390 -0.545 17.714 1.00 77.62 72 LEU A N 1
ATOM 502 C CA . LEU A 1 72 ? -13.027 -0.418 17.202 1.00 77.62 72 LEU A CA 1
ATOM 503 C C . LEU A 1 72 ? -12.350 -1.787 17.094 1.00 77.62 72 LEU A C 1
ATOM 505 O O . LEU A 1 72 ? -11.776 -2.093 16.053 1.00 77.62 72 LEU A O 1
ATOM 509 N N . SER A 1 73 ? -12.481 -2.631 18.122 1.00 80.62 73 SER A N 1
ATOM 510 C CA . SER A 1 73 ? -11.892 -3.977 18.155 1.00 80.62 73 SER A CA 1
ATOM 511 C C . SER A 1 73 ? -12.426 -4.881 17.037 1.00 80.62 73 SER A C 1
ATOM 513 O O . SER A 1 73 ? -11.658 -5.556 16.351 1.00 80.62 73 SER A O 1
ATOM 515 N N . LYS A 1 74 ? -13.737 -4.837 16.774 1.00 80.00 74 LYS A N 1
ATOM 516 C CA . LYS A 1 74 ? -14.381 -5.620 15.710 1.00 80.00 74 LYS A CA 1
ATOM 517 C C . LYS A 1 74 ? -13.945 -5.169 14.313 1.00 80.00 74 LYS A C 1
ATOM 519 O O . LYS A 1 74 ? -13.590 -6.009 13.484 1.00 80.00 74 LYS A O 1
ATOM 524 N N . CYS A 1 75 ? -13.904 -3.858 14.070 1.00 82.00 75 CYS A N 1
ATOM 525 C CA . CYS A 1 75 ? -13.411 -3.298 12.809 1.00 82.00 75 CYS A CA 1
ATOM 526 C C . CYS A 1 75 ? -11.927 -3.609 12.580 1.00 82.00 75 CYS A C 1
ATOM 528 O O . CYS A 1 75 ? -11.532 -3.962 11.466 1.00 82.00 75 CYS A O 1
ATOM 530 N N . LEU A 1 76 ? -11.112 -3.536 13.637 1.00 82.44 76 LEU A N 1
ATOM 531 C CA . LEU A 1 76 ? -9.707 -3.932 13.588 1.00 82.44 76 LEU A CA 1
ATOM 532 C C . LEU A 1 76 ? -9.568 -5.414 13.258 1.00 82.44 76 LEU A C 1
ATOM 534 O O . LEU A 1 76 ? -8.843 -5.756 12.336 1.00 82.44 76 LEU A O 1
ATOM 538 N N . CYS A 1 77 ? -10.292 -6.294 13.943 1.00 81.25 77 CYS A N 1
ATOM 539 C CA . CYS A 1 77 ? -10.194 -7.734 13.716 1.00 81.25 77 CYS A CA 1
ATOM 540 C C . CYS A 1 77 ? -10.533 -8.116 12.263 1.00 81.25 77 CYS A C 1
ATOM 542 O O . CYS A 1 77 ? -9.852 -8.948 11.667 1.00 81.25 77 CYS A O 1
ATOM 544 N N . SER A 1 78 ? -11.521 -7.450 11.655 1.00 79.31 78 SER A N 1
ATOM 545 C CA . SER A 1 78 ? -11.939 -7.735 10.277 1.00 79.31 78 SER A CA 1
ATOM 546 C C . SER A 1 78 ? -10.981 -7.206 9.201 1.00 79.31 78 SER A C 1
ATOM 548 O O . SER A 1 78 ? -10.898 -7.803 8.127 1.00 79.31 78 SER A O 1
ATOM 550 N N . ASN A 1 79 ? -10.291 -6.084 9.441 1.00 82.06 79 ASN A N 1
ATOM 551 C CA . ASN A 1 79 ? -9.524 -5.383 8.400 1.00 82.06 79 ASN A CA 1
ATOM 552 C C . ASN A 1 79 ? -8.013 -5.286 8.684 1.00 82.06 79 ASN A C 1
ATOM 554 O O . ASN A 1 79 ? -7.255 -4.963 7.769 1.00 82.06 79 ASN A O 1
ATOM 558 N N . ALA A 1 80 ? -7.548 -5.595 9.901 1.00 81.19 80 ALA A N 1
ATOM 559 C CA . ALA A 1 80 ? -6.150 -5.415 10.304 1.00 81.19 80 ALA A CA 1
ATOM 560 C C . ALA A 1 80 ? -5.181 -6.259 9.481 1.00 81.19 80 ALA A C 1
ATOM 562 O O . ALA A 1 80 ? -4.154 -5.738 9.067 1.00 81.19 80 ALA A O 1
ATOM 563 N N . LEU A 1 81 ? -5.503 -7.526 9.195 1.00 83.56 81 LEU A N 1
ATOM 564 C CA . LEU A 1 81 ? -4.636 -8.381 8.374 1.00 83.56 81 LEU A CA 1
ATOM 565 C C . LEU A 1 81 ? -4.436 -7.802 6.970 1.00 83.56 81 LEU A C 1
ATOM 567 O O . LEU A 1 81 ? -3.316 -7.739 6.478 1.00 83.56 81 LEU A O 1
ATOM 571 N N . CYS A 1 82 ? -5.516 -7.336 6.345 1.00 84.06 82 CYS A N 1
ATOM 572 C CA . CYS A 1 82 ? -5.474 -6.758 5.007 1.00 84.06 82 CYS A CA 1
ATOM 573 C C . CYS A 1 82 ? -4.674 -5.449 4.984 1.00 84.06 82 CYS A C 1
ATOM 575 O O . CYS A 1 82 ? -3.821 -5.255 4.117 1.00 84.06 82 CYS A O 1
ATOM 577 N N . LEU A 1 83 ? -4.916 -4.577 5.970 1.00 86.88 83 LEU A N 1
ATOM 578 C CA . LEU A 1 83 ? -4.170 -3.332 6.138 1.00 86.88 83 LEU A CA 1
ATOM 579 C C . LEU A 1 83 ? -2.682 -3.616 6.364 1.00 86.88 83 LEU A C 1
ATOM 581 O O . LEU A 1 83 ? -1.846 -2.968 5.750 1.00 86.88 83 LEU A O 1
ATOM 585 N N . LEU A 1 84 ? -2.361 -4.613 7.191 1.00 88.31 84 LEU A N 1
ATOM 586 C CA . LEU A 1 84 ? -0.993 -5.001 7.519 1.00 88.31 84 LEU A CA 1
ATOM 587 C C . LEU A 1 84 ? -0.249 -5.574 6.306 1.00 88.31 84 LEU A C 1
ATOM 589 O O . LEU A 1 84 ? 0.908 -5.240 6.078 1.00 88.31 84 LEU A O 1
ATOM 593 N N . VAL A 1 85 ? -0.911 -6.398 5.489 1.00 89.88 85 VAL A N 1
ATOM 594 C CA . VAL A 1 85 ? -0.338 -6.894 4.227 1.00 89.88 85 VAL A CA 1
ATOM 595 C C . VAL A 1 85 ? -0.088 -5.737 3.259 1.00 89.88 85 VAL A C 1
ATOM 597 O O . VAL A 1 85 ? 0.974 -5.680 2.642 1.00 89.88 85 VAL A O 1
ATOM 600 N N . GLY A 1 86 ? -1.023 -4.787 3.158 1.00 89.50 86 GLY A N 1
ATOM 601 C CA . GLY A 1 86 ? -0.853 -3.583 2.344 1.00 89.50 86 GLY A CA 1
ATOM 602 C C . GLY A 1 86 ? 0.309 -2.708 2.810 1.00 89.50 86 GLY A C 1
ATOM 603 O O . GLY A 1 86 ? 1.146 -2.325 1.995 1.00 89.50 86 GLY A O 1
ATOM 604 N N . THR A 1 87 ? 0.410 -2.422 4.111 1.00 92.31 87 THR A N 1
ATOM 605 C CA . THR A 1 87 ? 1.482 -1.581 4.668 1.00 92.31 87 THR A CA 1
ATOM 606 C C . THR A 1 87 ? 2.846 -2.248 4.548 1.00 92.31 87 THR A C 1
ATOM 608 O O . THR A 1 87 ? 3.769 -1.634 4.016 1.00 92.31 87 THR A O 1
ATOM 611 N N . ILE A 1 88 ? 2.979 -3.514 4.959 1.00 93.81 88 ILE A N 1
ATOM 612 C CA . ILE A 1 88 ? 4.239 -4.262 4.843 1.00 93.81 88 ILE A CA 1
ATOM 613 C C . ILE A 1 88 ? 4.638 -4.396 3.373 1.00 93.81 88 ILE A C 1
ATOM 615 O O . ILE A 1 88 ? 5.785 -4.124 3.030 1.00 93.81 88 ILE A O 1
ATOM 619 N N . GLY A 1 89 ? 3.700 -4.750 2.492 1.00 91.44 89 GLY A N 1
ATOM 620 C CA . GLY A 1 89 ? 3.956 -4.846 1.057 1.00 91.44 89 GLY A CA 1
ATOM 621 C C . GLY A 1 89 ? 4.419 -3.519 0.458 1.00 91.44 89 GLY A C 1
ATOM 622 O O . GLY A 1 89 ? 5.369 -3.502 -0.321 1.00 91.44 89 GLY A O 1
ATOM 623 N N . THR A 1 90 ? 3.828 -2.396 0.876 1.00 93.12 90 THR A N 1
ATOM 624 C CA . THR A 1 90 ? 4.225 -1.049 0.430 1.00 93.12 90 THR A CA 1
ATOM 625 C C . THR A 1 90 ? 5.632 -0.697 0.911 1.00 93.12 90 THR A C 1
ATOM 627 O O . THR A 1 90 ? 6.448 -0.228 0.121 1.00 93.12 90 THR A O 1
ATOM 630 N N . ILE A 1 91 ? 5.961 -0.967 2.177 1.00 93.88 91 ILE A N 1
ATOM 631 C CA . ILE A 1 91 ? 7.299 -0.716 2.738 1.00 93.88 91 ILE A CA 1
ATOM 632 C C . ILE A 1 91 ? 8.348 -1.579 2.030 1.00 93.88 91 ILE A C 1
ATOM 634 O O . ILE A 1 91 ? 9.352 -1.063 1.552 1.00 93.88 91 ILE A O 1
ATOM 638 N N . VAL A 1 92 ? 8.114 -2.886 1.914 1.00 95.25 92 VAL A N 1
ATOM 639 C CA . VAL A 1 92 ? 9.078 -3.810 1.302 1.00 95.25 92 VAL A CA 1
ATOM 640 C C . VAL A 1 92 ? 9.278 -3.480 -0.176 1.00 95.25 92 VAL A C 1
ATOM 642 O O . VAL A 1 92 ? 10.414 -3.351 -0.622 1.00 95.25 92 VAL A O 1
ATOM 645 N N . SER A 1 93 ? 8.196 -3.282 -0.935 1.00 93.56 93 SER A N 1
ATOM 646 C CA . SER A 1 93 ? 8.291 -2.945 -2.362 1.00 93.56 93 SER A CA 1
ATOM 647 C C . SER A 1 93 ? 8.955 -1.591 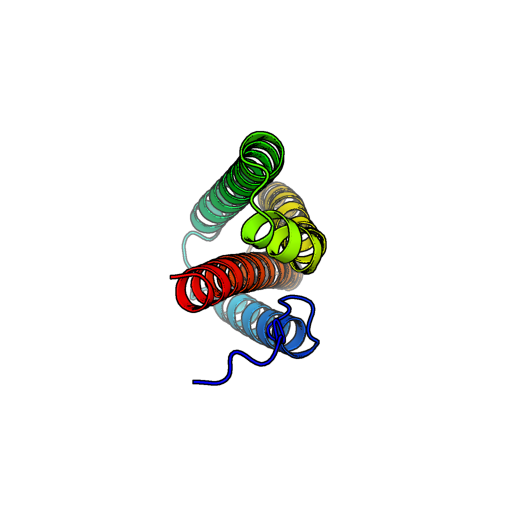-2.608 1.00 93.56 93 SER A C 1
ATOM 649 O O . SER A 1 93 ? 9.764 -1.486 -3.527 1.00 93.56 93 SER A O 1
ATOM 651 N N . SER A 1 94 ? 8.684 -0.573 -1.784 1.00 92.12 94 SER A N 1
ATOM 652 C CA . SER A 1 94 ? 9.340 0.735 -1.913 1.00 92.12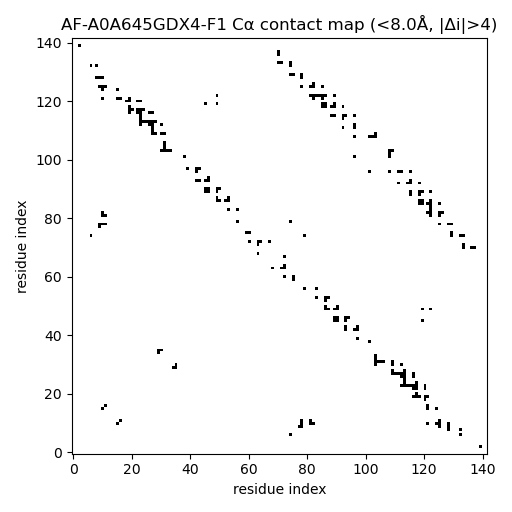 94 SER A CA 1
ATOM 653 C C . SER A 1 94 ? 10.832 0.669 -1.587 1.00 92.12 94 SER A C 1
ATOM 655 O O . SER A 1 94 ? 11.621 1.246 -2.329 1.00 92.12 94 SER A O 1
ATOM 657 N N . VAL A 1 95 ? 11.250 -0.088 -0.565 1.00 92.56 95 VAL A N 1
ATOM 658 C CA . VAL A 1 95 ? 12.678 -0.319 -0.264 1.00 92.56 95 VAL A CA 1
ATOM 659 C C . VAL A 1 95 ? 13.376 -1.049 -1.409 1.00 92.56 95 VAL A C 1
ATOM 661 O O . VAL A 1 95 ? 14.469 -0.652 -1.813 1.00 92.56 95 VAL A O 1
ATOM 664 N N . ILE A 1 96 ? 12.741 -2.087 -1.965 1.00 90.81 96 ILE A N 1
ATOM 665 C CA . ILE A 1 96 ? 13.256 -2.797 -3.143 1.00 90.81 96 ILE A CA 1
ATOM 666 C C . ILE A 1 96 ? 13.412 -1.809 -4.301 1.00 90.81 96 ILE A C 1
ATOM 668 O O . ILE A 1 96 ? 14.491 -1.728 -4.874 1.00 90.81 96 ILE A O 1
ATOM 672 N N . ALA A 1 97 ? 12.387 -1.008 -4.600 1.00 90.12 97 ALA A N 1
ATOM 673 C CA . ALA A 1 97 ? 12.438 -0.013 -5.668 1.00 90.12 97 ALA A CA 1
ATOM 674 C C . ALA A 1 97 ? 13.560 1.017 -5.459 1.00 90.12 97 ALA A C 1
ATOM 676 O O . ALA A 1 97 ? 14.330 1.271 -6.374 1.00 90.12 97 ALA A O 1
ATOM 677 N N . LEU A 1 98 ? 13.711 1.547 -4.243 1.00 88.88 98 LEU A N 1
ATOM 678 C CA . LEU A 1 98 ? 14.773 2.495 -3.877 1.00 88.88 98 LEU A CA 1
ATOM 679 C C . LEU A 1 98 ? 16.186 1.895 -3.966 1.00 88.88 98 LEU A C 1
ATOM 681 O O . LEU A 1 98 ? 17.155 2.643 -4.060 1.00 88.88 98 LEU A O 1
ATOM 685 N N . SER A 1 99 ? 16.312 0.566 -3.938 1.00 88.88 99 SER A N 1
ATOM 686 C CA . SER A 1 99 ? 17.600 -0.130 -4.037 1.00 88.88 99 SER A CA 1
ATOM 687 C C . SER A 1 99 ? 18.099 -0.271 -5.480 1.00 88.88 99 SER A C 1
ATOM 689 O O . SER A 1 99 ? 19.266 -0.601 -5.687 1.00 88.88 99 SER A O 1
ATOM 691 N N . PHE A 1 100 ? 17.242 -0.029 -6.477 1.00 85.44 100 PHE A N 1
ATOM 692 C CA . PHE A 1 100 ? 17.593 -0.107 -7.893 1.00 85.44 100 PHE A CA 1
ATOM 693 C C . PHE A 1 100 ? 17.634 1.279 -8.537 1.00 85.44 100 PHE A C 1
ATOM 695 O O . PHE A 1 100 ? 16.900 2.193 -8.164 1.00 85.44 100 PHE A O 1
ATOM 702 N N . VAL A 1 101 ? 18.470 1.423 -9.565 1.00 81.50 101 VAL A N 1
ATOM 703 C CA . VAL A 1 101 ? 18.413 2.586 -10.454 1.00 81.50 101 VAL A CA 1
ATOM 704 C C . VAL A 1 101 ? 17.233 2.377 -11.402 1.00 81.50 101 VAL A C 1
ATOM 706 O O . VAL A 1 101 ? 17.257 1.482 -12.245 1.00 81.50 101 VAL A O 1
ATOM 709 N N . LEU A 1 102 ? 16.167 3.158 -11.218 1.00 76.88 102 LEU A N 1
ATOM 710 C CA . LEU A 1 102 ? 14.975 3.088 -12.059 1.00 76.88 102 LEU A CA 1
ATOM 711 C C . LEU A 1 102 ? 15.200 3.875 -13.354 1.00 76.88 102 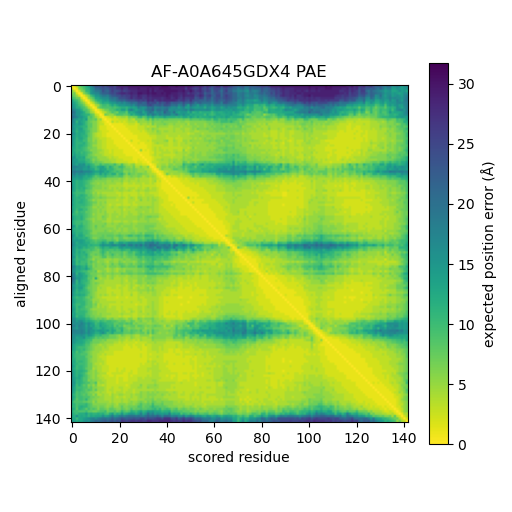LEU A C 1
ATOM 713 O O . LEU A 1 102 ? 15.107 5.100 -13.363 1.00 76.88 102 LEU A O 1
ATOM 717 N N . GLU A 1 103 ? 15.440 3.158 -14.449 1.00 79.44 103 GLU A N 1
ATOM 718 C CA . GLU A 1 103 ? 15.392 3.705 -15.808 1.00 79.44 103 GLU A CA 1
ATOM 719 C C . GLU A 1 103 ? 14.036 3.394 -16.450 1.00 79.44 103 GLU A C 1
ATOM 721 O O . GLU A 1 103 ? 13.623 2.231 -16.506 1.00 79.44 103 GLU A O 1
ATOM 726 N N . ALA A 1 104 ? 13.351 4.423 -16.959 1.00 73.38 104 ALA A N 1
ATOM 727 C CA . ALA A 1 104 ? 12.008 4.307 -17.538 1.00 73.38 104 ALA A CA 1
ATOM 728 C C . ALA A 1 104 ? 11.945 3.413 -18.789 1.00 73.38 104 ALA A C 1
ATOM 730 O O . ALA A 1 104 ? 10.908 2.830 -19.092 1.00 73.38 104 ALA A O 1
ATOM 731 N N . THR A 1 105 ? 13.071 3.239 -19.483 1.00 75.00 105 THR A N 1
ATOM 732 C CA . THR A 1 105 ? 13.196 2.350 -20.648 1.00 75.00 105 THR A CA 1
ATOM 733 C C . THR A 1 105 ? 13.229 0.868 -20.271 1.00 75.00 105 THR A C 1
ATOM 735 O O . THR A 1 105 ? 13.077 0.005 -21.138 1.00 75.00 105 THR A O 1
ATOM 738 N N . SER A 1 106 ? 13.421 0.542 -18.989 1.00 82.62 106 SER A N 1
ATOM 739 C CA . SER A 1 106 ? 13.509 -0.838 -18.528 1.00 82.62 106 SER A CA 1
ATOM 740 C C . SER A 1 106 ? 12.136 -1.390 -18.126 1.00 82.62 106 SER A C 1
ATOM 742 O O . SER A 1 106 ? 11.450 -0.882 -17.237 1.00 82.62 106 SER A O 1
ATOM 744 N N . ILE A 1 107 ? 11.753 -2.513 -18.741 1.00 84.25 107 ILE A N 1
ATOM 745 C CA . ILE A 1 107 ? 10.519 -3.248 -18.402 1.00 84.25 107 ILE A CA 1
ATOM 746 C C . ILE A 1 107 ? 10.539 -3.679 -16.925 1.00 84.25 107 ILE A C 1
ATOM 748 O O . ILE A 1 107 ? 9.506 -3.716 -16.257 1.00 84.25 107 ILE A O 1
ATOM 752 N N . PHE A 1 108 ? 11.734 -3.963 -16.398 1.00 86.38 108 PHE A N 1
ATOM 753 C CA . PHE A 1 108 ? 11.936 -4.340 -15.004 1.00 86.38 108 PHE A CA 1
ATOM 754 C C . PHE A 1 108 ? 11.584 -3.205 -14.030 1.00 86.38 108 PHE A C 1
ATOM 756 O O . PHE A 1 108 ? 10.854 -3.447 -13.068 1.00 86.38 108 PHE A O 1
ATOM 763 N N . ALA A 1 109 ? 12.016 -1.964 -14.293 1.00 86.12 109 ALA A N 1
ATOM 764 C CA . ALA A 1 109 ? 11.635 -0.825 -13.458 1.00 86.12 109 ALA A CA 1
ATOM 765 C C . ALA A 1 109 ? 10.123 -0.575 -13.506 1.00 86.12 109 ALA A C 1
ATOM 767 O O . ALA A 1 109 ? 9.509 -0.366 -12.460 1.00 86.12 109 ALA A O 1
ATOM 768 N N . ALA A 1 110 ? 9.502 -0.676 -14.686 1.00 87.00 110 ALA A N 1
ATOM 769 C CA . ALA A 1 110 ? 8.054 -0.523 -14.822 1.00 87.00 110 ALA A CA 1
ATOM 770 C C . ALA A 1 110 ? 7.272 -1.566 -14.007 1.00 87.00 110 ALA A C 1
ATOM 772 O O . ALA A 1 110 ? 6.296 -1.221 -13.338 1.00 87.00 110 ALA A O 1
ATOM 773 N N . ALA A 1 111 ? 7.727 -2.824 -13.995 1.00 90.31 111 ALA A N 1
ATOM 774 C CA . ALA A 1 111 ? 7.122 -3.875 -13.179 1.00 90.31 111 ALA A CA 1
ATOM 775 C C . ALA A 1 111 ? 7.240 -3.580 -11.675 1.00 90.31 111 ALA A C 1
ATOM 777 O O . ALA A 1 111 ? 6.264 -3.732 -10.941 1.00 90.31 111 ALA A O 1
ATOM 778 N N . ILE A 1 112 ? 8.401 -3.106 -11.211 1.00 90.75 112 ILE A N 1
ATOM 779 C CA . ILE A 1 112 ? 8.596 -2.719 -9.807 1.00 90.75 112 ILE A CA 1
ATOM 780 C C . ILE A 1 112 ? 7.661 -1.568 -9.426 1.00 90.75 112 ILE A C 1
ATOM 782 O O . ILE A 1 112 ? 6.978 -1.650 -8.406 1.00 90.75 112 ILE A O 1
ATOM 786 N N . VAL A 1 113 ? 7.583 -0.520 -10.249 1.00 90.44 113 VAL A N 1
ATOM 787 C CA . VAL A 1 113 ? 6.701 0.632 -10.000 1.00 90.44 113 VAL A CA 1
ATOM 788 C C . VAL A 1 113 ? 5.234 0.200 -9.946 1.00 90.44 113 VAL A C 1
ATOM 790 O O . VAL A 1 113 ? 4.504 0.628 -9.051 1.00 90.44 113 VAL A O 1
ATOM 793 N N . ALA A 1 114 ? 4.810 -0.700 -10.838 1.00 91.56 114 ALA A N 1
ATOM 794 C CA . ALA A 1 114 ? 3.462 -1.263 -10.817 1.00 91.56 114 ALA A CA 1
ATOM 795 C C . ALA A 1 114 ? 3.169 -2.021 -9.512 1.00 91.56 114 ALA A C 1
ATOM 797 O O . ALA A 1 114 ? 2.094 -1.858 -8.934 1.00 91.56 114 ALA A O 1
ATOM 798 N N . ILE A 1 115 ? 4.127 -2.814 -9.020 1.00 93.31 115 ILE A N 1
ATOM 799 C CA . ILE A 1 115 ? 4.005 -3.549 -7.752 1.00 93.31 115 ILE A CA 1
ATOM 800 C C . ILE A 1 115 ? 3.901 -2.580 -6.568 1.00 93.31 115 ILE A C 1
ATOM 802 O O . ILE A 1 115 ? 3.046 -2.762 -5.700 1.00 93.31 115 ILE A O 1
ATOM 806 N N . VAL A 1 116 ? 4.722 -1.528 -6.537 1.00 93.12 116 VAL A N 1
ATOM 807 C CA . VAL A 1 116 ? 4.650 -0.495 -5.490 1.00 93.12 116 VAL A CA 1
ATOM 808 C C . VAL A 1 116 ? 3.281 0.188 -5.503 1.00 93.12 116 VAL A C 1
ATOM 810 O O . VAL A 1 116 ? 2.638 0.308 -4.460 1.00 93.12 116 VAL A O 1
ATOM 813 N N . ALA A 1 117 ? 2.797 0.590 -6.679 1.00 93.19 117 ALA A N 1
ATOM 814 C CA . ALA A 1 117 ? 1.489 1.222 -6.834 1.00 93.19 117 ALA A CA 1
ATOM 815 C C . ALA A 1 117 ? 0.330 0.284 -6.455 1.00 93.19 117 ALA A C 1
ATOM 817 O O . ALA A 1 117 ? -0.649 0.731 -5.855 1.00 93.19 117 ALA A O 1
ATOM 818 N N . PHE A 1 118 ? 0.452 -1.014 -6.745 1.00 93.38 118 PHE A N 1
ATOM 819 C CA . PHE A 1 118 ? -0.501 -2.039 -6.321 1.00 93.38 118 PHE A CA 1
ATOM 820 C C . PHE A 1 118 ? -0.615 -2.100 -4.793 1.00 93.38 118 PHE A C 1
ATOM 822 O O . PHE A 1 118 ? -1.718 -1.984 -4.251 1.00 93.38 118 PHE A O 1
ATOM 829 N N . PHE A 1 119 ? 0.513 -2.238 -4.087 1.00 92.94 119 PHE A N 1
ATOM 830 C CA . PHE A 1 119 ? 0.507 -2.308 -2.624 1.00 92.94 119 PHE A CA 1
ATOM 831 C C . PHE A 1 119 ? 0.042 -1.001 -1.984 1.00 92.94 119 PHE A C 1
ATOM 833 O O . PHE A 1 119 ? -0.728 -1.043 -1.024 1.00 92.94 119 PHE A O 1
ATOM 840 N N . LEU A 1 120 ? 0.419 0.144 -2.560 1.00 92.44 120 LEU A N 1
ATOM 841 C CA . LEU A 1 120 ? -0.060 1.453 -2.126 1.00 92.44 120 LEU A CA 1
ATOM 842 C C . LEU A 1 120 ? -1.589 1.548 -2.230 1.00 92.44 120 LEU A C 1
ATOM 844 O O . LEU A 1 120 ? -2.252 1.930 -1.267 1.00 92.44 120 LEU A O 1
ATOM 848 N N . ALA A 1 121 ? -2.166 1.170 -3.373 1.00 92.81 121 ALA A N 1
ATOM 849 C CA . ALA A 1 121 ? -3.615 1.164 -3.553 1.00 92.81 121 ALA A CA 1
ATOM 850 C C . ALA A 1 121 ? -4.297 0.211 -2.563 1.00 92.81 121 ALA A C 1
ATOM 852 O O . ALA A 1 121 ? -5.311 0.562 -1.962 1.00 92.81 121 ALA A O 1
ATOM 853 N N . PHE A 1 122 ? -3.726 -0.977 -2.350 1.00 90.19 122 PHE A N 1
ATOM 854 C CA . PHE A 1 122 ? -4.247 -1.952 -1.393 1.00 90.19 122 PHE A CA 1
ATOM 855 C C . PHE A 1 122 ? -4.222 -1.424 0.050 1.00 90.19 122 PHE A C 1
ATOM 857 O O . PHE A 1 122 ? -5.204 -1.565 0.780 1.00 90.19 122 PHE A O 1
ATOM 864 N N . MET A 1 123 ? -3.145 -0.737 0.443 1.00 91.62 123 MET A N 1
ATOM 865 C CA . MET A 1 123 ? -3.030 -0.053 1.733 1.00 91.62 123 MET A CA 1
ATOM 866 C C . MET A 1 123 ? -4.111 1.024 1.900 1.00 91.62 123 MET A C 1
ATOM 868 O O . MET A 1 123 ? -4.770 1.074 2.939 1.00 91.62 123 MET A O 1
ATOM 872 N N . LEU A 1 124 ? -4.328 1.859 0.877 1.00 91.19 124 LEU A N 1
ATOM 873 C CA . LEU A 1 124 ? -5.343 2.917 0.903 1.00 91.19 124 LEU A CA 1
ATOM 874 C C . LEU A 1 124 ? -6.762 2.350 1.012 1.00 91.19 124 LEU A C 1
ATOM 876 O O . LEU A 1 124 ? -7.539 2.811 1.844 1.00 91.19 124 LEU A O 1
ATOM 880 N N . ILE A 1 125 ? -7.094 1.320 0.228 1.00 89.25 125 ILE A N 1
ATOM 881 C CA . ILE A 1 125 ? -8.400 0.644 0.296 1.00 89.25 125 ILE A CA 1
ATOM 882 C C . ILE A 1 125 ? -8.608 0.025 1.684 1.00 89.25 125 ILE A C 1
ATOM 884 O O . ILE A 1 125 ? -9.683 0.173 2.269 1.00 89.25 125 ILE A O 1
ATOM 888 N N . GLY A 1 126 ? -7.566 -0.602 2.240 1.00 87.12 126 GLY A N 1
ATOM 889 C CA . GLY A 1 126 ? -7.520 -1.073 3.624 1.00 87.12 126 GLY A CA 1
ATOM 890 C C . GLY A 1 126 ? -7.898 0.008 4.627 1.00 87.12 126 GLY A C 1
ATOM 891 O O . GLY A 1 126 ? -8.761 -0.201 5.485 1.00 87.12 126 GLY A O 1
ATOM 892 N N . LEU A 1 127 ? -7.257 1.171 4.508 1.00 87.38 127 LEU A N 1
ATOM 893 C CA . LEU A 1 127 ? -7.423 2.274 5.446 1.00 87.38 127 LEU A CA 1
ATOM 894 C C . LEU A 1 127 ? -8.835 2.856 5.356 1.00 87.38 127 LEU A C 1
ATOM 896 O O . LEU A 1 127 ? -9.494 3.045 6.377 1.00 87.38 127 LEU A O 1
ATOM 900 N N . ILE A 1 128 ? -9.332 3.058 4.135 1.00 87.62 128 ILE A N 1
ATOM 901 C CA . ILE A 1 128 ? -10.686 3.558 3.876 1.00 87.62 128 ILE A CA 1
ATOM 902 C C . ILE A 1 128 ? -11.733 2.595 4.445 1.00 87.62 128 ILE A C 1
ATOM 904 O O . ILE A 1 128 ? -12.665 3.037 5.112 1.00 87.62 128 ILE A O 1
ATOM 908 N N . ALA A 1 129 ? -11.574 1.283 4.245 1.00 84.75 129 ALA A N 1
ATOM 909 C CA . ALA A 1 129 ? -12.503 0.290 4.783 1.00 84.75 129 ALA A CA 1
ATOM 910 C C . ALA A 1 129 ? -12.523 0.282 6.320 1.00 84.75 129 ALA A C 1
ATOM 912 O O . ALA A 1 129 ? -13.581 0.126 6.930 1.00 84.75 129 ALA A O 1
ATOM 913 N N . MET A 1 130 ? -11.364 0.460 6.959 1.00 84.56 130 MET A N 1
ATOM 914 C CA . MET A 1 130 ? -11.253 0.549 8.416 1.00 84.56 130 MET A CA 1
ATOM 915 C C . MET A 1 130 ? -11.948 1.807 8.958 1.00 84.56 130 MET A C 1
ATOM 917 O O . MET A 1 130 ? -12.768 1.695 9.869 1.00 84.56 130 MET A O 1
ATOM 921 N N . ILE A 1 131 ? -11.720 2.971 8.342 1.00 85.44 131 ILE A N 1
ATOM 922 C CA . ILE A 1 131 ? -12.382 4.233 8.715 1.00 85.44 131 ILE A CA 1
ATOM 923 C C . ILE A 1 131 ? -13.899 4.150 8.496 1.00 85.44 131 ILE A C 1
ATOM 925 O O . ILE A 1 131 ? -14.669 4.538 9.373 1.00 85.44 131 ILE A O 1
ATOM 929 N N . ALA A 1 132 ? -14.343 3.601 7.361 1.00 83.31 132 ALA A N 1
ATOM 930 C CA . ALA A 1 132 ? -15.763 3.431 7.054 1.00 83.31 132 ALA A CA 1
ATOM 931 C C . ALA A 1 132 ? -16.464 2.499 8.055 1.00 83.31 132 ALA A C 1
ATOM 933 O O . ALA A 1 132 ? -17.581 2.785 8.484 1.00 83.31 132 ALA A O 1
ATOM 934 N N . CYS A 1 133 ? -15.794 1.419 8.474 1.00 83.69 133 CYS A N 1
ATOM 935 C CA . CYS A 1 133 ? -16.301 0.517 9.507 1.00 83.69 133 CYS A CA 1
ATOM 936 C C . CYS A 1 133 ? -16.509 1.253 10.837 1.00 83.69 133 CYS A C 1
ATOM 938 O O . CYS A 1 133 ? -17.599 1.199 11.408 1.00 83.69 133 CYS A O 1
ATOM 940 N N . ILE A 1 134 ? -15.503 2.013 11.283 1.00 83.00 134 ILE A N 1
ATOM 941 C CA . ILE A 1 134 ? -15.577 2.803 12.519 1.00 83.00 134 ILE A CA 1
ATOM 942 C C . ILE A 1 134 ? -16.727 3.811 12.442 1.00 83.00 134 ILE A C 1
ATOM 944 O O . ILE A 1 134 ? -17.558 3.851 13.343 1.00 83.00 134 ILE A O 1
ATOM 948 N N . ALA A 1 135 ? -16.829 4.570 11.348 1.00 82.75 135 ALA A N 1
ATOM 949 C CA . ALA A 1 135 ? -17.908 5.538 11.155 1.00 82.75 135 ALA A CA 1
ATOM 950 C C . ALA A 1 135 ? -19.298 4.880 11.209 1.00 82.75 135 ALA A C 1
ATOM 952 O O . ALA A 1 135 ? -20.203 5.412 11.846 1.00 82.75 135 ALA A O 1
ATOM 953 N N . SER A 1 136 ? -19.460 3.701 10.597 1.00 78.12 136 SER A N 1
ATOM 954 C CA . SER A 1 136 ? -20.738 2.981 10.602 1.00 78.12 136 SER A CA 1
ATOM 955 C C . SER A 1 136 ? -21.150 2.487 11.991 1.00 78.12 136 SER A C 1
ATOM 957 O O . SER A 1 136 ? -22.308 2.647 12.370 1.00 78.12 136 SER A O 1
ATOM 959 N N . GLU A 1 137 ? -20.214 1.946 12.775 1.00 76.94 137 GLU A N 1
ATOM 960 C CA . GLU A 1 137 ? -20.506 1.492 14.138 1.00 76.94 137 GLU A CA 1
ATOM 961 C C . GLU A 1 137 ? -20.762 2.692 15.072 1.00 76.94 137 GLU A C 1
ATOM 963 O O . GLU A 1 137 ? -21.693 2.640 15.871 1.00 76.94 137 GLU A O 1
ATOM 968 N N . LEU A 1 138 ? -20.039 3.816 14.928 1.00 75.12 138 LEU A N 1
ATOM 969 C CA . LEU A 1 138 ? -20.329 5.041 15.694 1.00 75.12 138 LEU A CA 1
ATOM 970 C C . LEU A 1 138 ? -21.718 5.620 15.385 1.00 75.12 138 LEU A C 1
ATOM 972 O O . LEU A 1 138 ? -22.423 6.015 16.308 1.00 75.12 138 LEU A O 1
ATOM 976 N N . CYS A 1 139 ? -22.134 5.657 14.117 1.00 70.62 139 CYS A N 1
ATOM 977 C CA . CYS A 1 139 ? -23.455 6.172 13.739 1.00 70.62 139 CYS A CA 1
ATOM 978 C C . CYS A 1 139 ? -24.620 5.263 14.165 1.00 70.62 139 CYS A C 1
ATOM 980 O O . CYS A 1 139 ? -25.741 5.747 14.267 1.00 70.62 139 CYS A O 1
ATOM 982 N N . CYS A 1 140 ? -24.385 3.967 14.390 1.00 62.94 140 CYS A N 1
ATOM 983 C CA . CYS A 1 140 ? -25.412 3.023 14.849 1.00 62.94 140 CYS A CA 1
ATOM 984 C C . CYS A 1 140 ? -25.477 2.877 16.385 1.00 62.94 140 CYS A C 1
ATOM 986 O O . CYS A 1 140 ? -26.400 2.234 16.885 1.00 62.94 140 CYS A O 1
ATOM 988 N N . HIS A 1 141 ? -24.507 3.421 17.129 1.00 52.12 141 HIS A N 1
ATOM 989 C CA . HIS A 1 141 ? -24.470 3.424 18.602 1.00 52.12 141 HIS A CA 1
ATOM 990 C C . HIS A 1 141 ? -24.710 4.807 19.238 1.00 52.12 141 HIS A C 1
ATOM 992 O O . HIS A 1 141 ? -24.674 4.910 20.464 1.00 52.12 141 HIS A O 1
ATOM 998 N N . ALA A 1 142 ? -24.950 5.843 18.428 1.00 47.19 142 ALA A N 1
ATOM 999 C CA . ALA A 1 142 ? -25.436 7.157 18.860 1.00 47.19 142 ALA A CA 1
ATOM 1000 C C 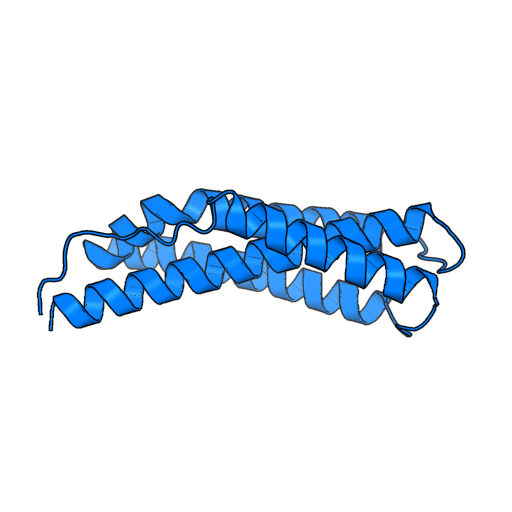. ALA A 1 142 ? -26.972 7.199 18.859 1.00 47.19 142 ALA A C 1
ATOM 1002 O O . ALA A 1 142 ? -27.533 7.864 19.757 1.00 47.19 142 ALA A O 1
#

pLDDT: mean 82.34, std 12.99, range [37.5, 95.25]

Mean predicted aligned error: 6.9 Å

Radius of gyration: 17.23 Å; Cα contacts (8 Å, |Δi|>4): 153; chains: 1; bounding box: 52×22×47 Å

Organism: NCBI:txid1076179

Solvent-accessible surface area (backbone atoms only — not comparable to full-atom values): 7307 Å² total; per-residue (Å²): 130,87,80,67,95,64,88,75,66,45,38,74,35,70,65,43,54,52,52,14,49,54,50,4,51,53,54,14,52,44,35,50,69,59,73,52,78,64,57,68,62,54,41,53,50,49,30,51,50,20,51,51,51,47,52,49,51,53,50,54,52,52,48,26,68,74,66,64,42,66,56,52,43,51,36,42,70,72,29,44,67,44,28,47,51,13,24,52,45,16,35,53,39,27,53,55,50,72,73,48,90,76,48,52,90,35,70,66,40,25,53,48,48,14,51,28,41,20,21,46,43,35,24,50,46,17,50,52,30,38,53,52,40,44,52,51,47,54,69,74,73,111

Foldseek 3Di:
DDPPVPLVLALPPPVVLVVLLVQLLVQLVCLLVVVDPPVVVVLVVLLVVLVVLVVVLVVLVVCCVVVVPPQSVVLCVRQVVQLVQLSVQLNVLSVVLNVDDQDSNDNVNSNSSSSNSSSSSSNVSSVVSSVVSSVSVVVVVD

Sequence (142 aa):
MSCSGGCKFSACSCLGVVISIIFGAVIGVLFAFDLIPFITTALWIVFGLGVLALIFLLIAVLVGAATGSPALSKCLCSNALCLLVGTIGTIVSSVIALSFVLEATSIFAAAIVAIVAFFLAFMLIGLIAMIACIASELCCHA

Secondary structure (DSSP, 8-state):
----S-----TTSHHHHHHHHHHHHHHHHHHHTT-STTHHHHHHHHHHHHHHHHHHHHHHHHHHHHH--HHHHHHHHHHHHHHHHHHHHHHHHHHHHHTS---TT-HHHHHHHHHHHHHHHHHHHHHHHHHHHHHHHHHHH-